Protein AF-A0A1A8H083-F1 (afdb_monomer)

pLDDT: mean 74.15, std 20.02, range [36.56, 98.06]

InterPro domains:
  IPR011598 Myc-type, basic helix-loop-helix (bHLH) domain [PF00010] (39-90)
  IPR011598 Myc-type, basic helix-loop-helix (bHLH) domain [PS50888] (37-89)
  IPR011598 Myc-type, basic helix-loop-helix (bHLH) domain [SM00353] (43-95)
  IPR036638 Helix-loop-helix DNA-binding domain superfamily [G3DSA:4.10.280.10] (38-101)
  IPR036638 Helix-loop-helix DNA-binding domain superfamily [SSF47459] (37-98)

Solvent-accessible surface area (backbone atoms only — not comparable to full-atom values): 6724 Å² total; per-residue (Å²): 131,87,79,69,76,70,81,76,65,94,78,78,73,81,73,82,88,73,94,73,93,73,95,77,89,83,86,83,74,84,79,69,84,63,63,60,64,60,51,52,54,49,50,52,51,52,51,52,53,51,52,53,50,52,52,54,52,55,54,48,56,74,74,37,93,66,77,84,75,70,85,69,80,42,73,69,57,53,54,54,49,42,56,52,48,53,53,52,50,52,54,49,51,54,52,50,53,61,57,71,76,105

Structure (mmCIF, N/CA/C/O backbone):
data_AF-A0A1A8H083-F1
#
_entry.id   AF-A0A1A8H083-F1
#
loop_
_atom_site.group_PDB
_atom_site.id
_atom_site.type_symbol
_atom_site.label_atom_id
_atom_site.label_alt_id
_atom_site.label_comp_id
_atom_site.label_asym_id
_atom_site.label_entity_id
_atom_site.label_seq_id
_atom_site.pdbx_PDB_ins_code
_atom_site.Cartn_x
_atom_site.Cartn_y
_atom_site.Cartn_z
_atom_site.occupancy
_atom_site.B_iso_or_equiv
_atom_site.auth_seq_id
_atom_site.auth_comp_id
_atom_site.auth_asym_id
_atom_site.auth_atom_id
_atom_site.pdbx_PDB_model_num
ATOM 1 N N . GLU A 1 1 ? 11.827 19.139 -35.550 1.00 47.62 1 GLU A N 1
ATOM 2 C CA . GLU A 1 1 ? 11.552 19.801 -34.253 1.00 47.62 1 GLU A CA 1
ATOM 3 C C . GLU A 1 1 ? 12.426 19.437 -33.043 1.00 47.62 1 GLU A C 1
ATOM 5 O O . GLU A 1 1 ? 12.517 20.260 -32.144 1.00 47.62 1 GLU A O 1
ATOM 10 N N . ARG A 1 2 ? 13.113 18.280 -32.953 1.00 50.84 2 ARG A N 1
ATOM 11 C CA . ARG A 1 2 ? 14.106 18.052 -31.866 1.00 50.84 2 ARG A CA 1
ATOM 12 C C . ARG A 1 2 ? 15.530 18.545 -32.173 1.00 50.84 2 ARG A C 1
ATOM 14 O O . ARG A 1 2 ? 16.346 18.587 -31.268 1.00 50.84 2 ARG A O 1
ATOM 21 N N . ARG A 1 3 ? 15.814 18.896 -33.433 1.00 54.28 3 ARG A N 1
ATOM 22 C CA . ARG A 1 3 ? 17.155 19.239 -33.943 1.00 54.28 3 ARG A CA 1
ATOM 23 C C . ARG A 1 3 ? 17.526 20.722 -33.790 1.00 54.28 3 ARG A C 1
ATOM 25 O O . ARG A 1 3 ? 18.702 21.041 -33.802 1.00 54.28 3 ARG A O 1
ATOM 32 N N . GLU A 1 4 ? 16.553 21.616 -33.630 1.00 45.38 4 GLU A N 1
ATOM 33 C CA . GLU A 1 4 ? 16.802 23.070 -33.662 1.00 45.38 4 GLU A CA 1
ATOM 34 C C . GLU A 1 4 ? 17.142 23.678 -32.295 1.00 45.38 4 GLU A C 1
ATOM 36 O O . GLU A 1 4 ? 17.714 24.757 -32.231 1.00 45.38 4 GLU A O 1
ATOM 41 N N . ARG A 1 5 ? 16.869 22.975 -31.187 1.00 57.00 5 ARG A N 1
ATOM 42 C CA . ARG A 1 5 ? 17.036 23.527 -29.828 1.00 57.00 5 ARG A CA 1
ATOM 43 C C . ARG A 1 5 ? 18.488 23.490 -29.307 1.00 57.00 5 ARG A C 1
ATOM 45 O O . ARG A 1 5 ? 18.755 23.970 -28.215 1.00 57.00 5 ARG A O 1
ATOM 52 N N . GLU A 1 6 ? 19.433 22.938 -30.069 1.00 47.44 6 GLU A N 1
ATOM 53 C CA . GLU A 1 6 ? 20.854 22.859 -29.674 1.00 47.44 6 GLU A CA 1
ATOM 54 C C . GLU A 1 6 ? 21.680 24.077 -30.128 1.00 47.44 6 GLU A C 1
ATOM 56 O O . GLU A 1 6 ? 22.807 24.254 -29.672 1.00 47.44 6 GLU A O 1
ATOM 61 N N . ALA A 1 7 ? 21.122 24.947 -30.978 1.00 54.50 7 ALA A N 1
ATOM 62 C CA . ALA A 1 7 ? 21.841 26.089 -31.549 1.00 54.50 7 ALA A CA 1
ATOM 63 C C . ALA A 1 7 ? 21.918 27.329 -30.629 1.00 54.50 7 ALA A C 1
ATOM 65 O O . ALA A 1 7 ? 22.628 28.275 -30.954 1.00 54.50 7 ALA A O 1
ATOM 66 N N . GLU A 1 8 ? 21.228 27.336 -29.481 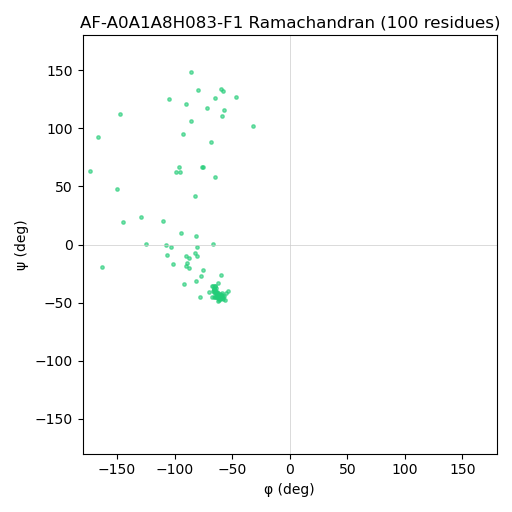1.00 54.50 8 GLU A N 1
ATOM 67 C CA . GLU A 1 8 ? 21.127 28.513 -28.593 1.00 54.50 8 GLU A CA 1
ATOM 68 C C . GLU A 1 8 ? 22.014 28.447 -27.337 1.00 54.50 8 GLU A C 1
ATOM 70 O O . GLU A 1 8 ? 22.070 29.395 -26.552 1.00 54.50 8 GLU A O 1
ATOM 75 N N . HIS A 1 9 ? 22.749 27.353 -27.120 1.00 50.25 9 HIS A N 1
ATOM 76 C CA . HIS A 1 9 ? 23.616 27.227 -25.949 1.00 50.25 9 HIS A CA 1
ATOM 77 C C . HIS A 1 9 ? 25.046 27.692 -26.258 1.00 50.25 9 HIS A C 1
ATOM 79 O O . HIS A 1 9 ? 25.890 26.931 -26.732 1.00 50.25 9 HIS A O 1
ATOM 85 N N . GLY A 1 10 ? 25.318 28.961 -25.935 1.00 58.19 10 GLY A N 1
ATOM 86 C CA . GLY A 1 10 ? 26.620 29.639 -26.010 1.00 58.19 10 GLY A CA 1
ATOM 87 C C . GLY A 1 10 ? 27.706 29.098 -25.068 1.00 58.19 10 GLY A C 1
ATOM 88 O O . GLY A 1 10 ? 28.255 29.846 -24.267 1.00 58.19 10 GLY A O 1
ATOM 89 N N . TYR A 1 11 ? 28.034 27.808 -25.176 1.00 51.34 11 TYR A N 1
ATOM 90 C CA . TYR A 1 11 ? 29.206 27.180 -24.543 1.00 51.34 11 TYR A CA 1
ATOM 91 C C . TYR A 1 11 ? 30.121 26.439 -25.532 1.00 51.34 11 TYR A C 1
ATOM 93 O O . TYR A 1 11 ? 31.152 25.906 -25.129 1.00 51.34 11 TYR A O 1
ATOM 101 N N . ALA A 1 12 ? 29.796 26.427 -26.827 1.00 49.97 12 ALA A N 1
ATOM 102 C CA . ALA A 1 12 ? 30.676 25.909 -27.872 1.00 49.97 12 ALA A CA 1
ATOM 103 C C . ALA A 1 12 ? 31.486 27.044 -28.521 1.00 49.97 12 ALA A C 1
ATOM 105 O O . ALA A 1 12 ? 31.360 27.309 -29.714 1.00 49.97 12 ALA A O 1
ATOM 106 N N . SER A 1 13 ? 32.333 27.725 -27.745 1.00 56.06 13 SER A N 1
ATOM 107 C CA . SER A 1 13 ? 33.427 28.488 -28.354 1.00 56.06 13 SER A CA 1
ATOM 108 C C . SER A 1 13 ? 34.452 27.491 -28.884 1.00 56.06 13 SER A C 1
ATOM 110 O O . SER A 1 13 ? 35.026 26.718 -28.115 1.00 56.06 13 SER A O 1
ATOM 112 N N . ALA A 1 14 ? 34.670 27.487 -30.198 1.00 58.31 14 ALA A N 1
ATOM 113 C CA . ALA A 1 14 ? 35.779 26.766 -30.804 1.00 58.31 14 ALA A CA 1
ATOM 114 C C . ALA A 1 14 ? 37.091 27.299 -30.206 1.00 58.31 14 ALA A C 1
ATOM 116 O O . ALA A 1 14 ? 37.459 28.454 -30.416 1.00 58.31 14 ALA A O 1
ATOM 117 N N . LEU A 1 15 ? 37.769 26.470 -29.409 1.00 59.06 15 LEU A N 1
ATOM 118 C CA . LEU A 1 15 ? 39.117 26.756 -28.926 1.00 59.06 15 LEU A CA 1
ATOM 119 C C . LEU A 1 15 ? 40.053 26.913 -30.137 1.00 59.06 15 LEU A C 1
ATOM 121 O O . LEU A 1 15 ? 39.994 26.076 -31.044 1.00 59.06 15 LEU A O 1
ATOM 125 N N . PRO A 1 16 ? 40.912 27.947 -30.175 1.00 48.84 16 PRO A N 1
ATOM 126 C CA . PRO A 1 16 ? 41.856 28.107 -31.265 1.00 48.84 16 PRO A CA 1
ATOM 127 C C . PRO A 1 16 ? 42.855 26.948 -31.235 1.00 48.84 16 PRO A C 1
ATOM 129 O O . PRO A 1 16 ? 43.477 26.652 -30.216 1.00 48.84 16 PRO A O 1
ATOM 132 N N . PHE A 1 17 ? 42.963 26.278 -32.376 1.00 42.38 17 PHE A N 1
ATOM 133 C CA . PHE A 1 17 ? 43.908 25.207 -32.649 1.00 42.38 17 PHE A CA 1
ATOM 134 C C . PHE A 1 17 ? 45.348 25.695 -32.421 1.00 42.38 17 PHE A C 1
ATOM 136 O O . PHE A 1 17 ? 45.823 26.573 -33.140 1.00 42.38 17 PHE A O 1
ATOM 143 N N . SER A 1 18 ? 46.050 25.122 -31.440 1.00 43.06 18 SER A N 1
ATOM 144 C CA . SER A 1 18 ? 47.508 25.211 -31.323 1.00 43.06 18 SER A CA 1
ATOM 145 C C . SER A 1 18 ? 48.130 23.871 -31.745 1.00 43.06 18 SER A C 1
ATOM 147 O O . SER A 1 18 ? 47.755 22.828 -31.203 1.00 43.06 18 SER A O 1
ATOM 149 N N . PRO A 1 19 ? 49.066 23.853 -32.713 1.00 49.81 19 PRO A N 1
ATOM 150 C CA . PRO A 1 19 ? 49.781 22.644 -33.077 1.00 49.81 19 PRO A CA 1
ATOM 151 C C . PRO A 1 19 ? 50.983 22.505 -32.140 1.00 49.81 19 PRO A C 1
ATOM 153 O O . PRO A 1 19 ? 51.959 23.244 -32.245 1.00 49.81 19 PRO A O 1
ATOM 156 N N . SER A 1 20 ? 50.911 21.577 -31.191 1.00 36.56 20 SER A N 1
ATOM 157 C CA . SER A 1 20 ? 52.110 21.087 -30.516 1.00 36.56 20 SER A CA 1
ATOM 158 C C . SER A 1 20 ? 51.922 19.624 -30.150 1.00 36.56 20 SER A C 1
ATOM 160 O O . SER A 1 20 ? 51.058 19.257 -29.351 1.00 36.56 20 SER A O 1
ATOM 162 N N . ASP A 1 21 ? 52.711 18.799 -30.825 1.00 49.00 21 ASP A N 1
ATOM 163 C CA . ASP A 1 21 ? 52.868 17.369 -30.643 1.00 49.00 21 ASP A CA 1
ATOM 164 C C . ASP A 1 21 ? 53.030 16.976 -29.176 1.00 49.00 21 ASP A C 1
ATOM 166 O O . ASP A 1 21 ? 53.927 17.457 -28.486 1.00 49.00 21 ASP A O 1
ATOM 170 N N . SER A 1 22 ? 52.197 16.042 -28.715 1.00 43.47 22 SER A N 1
ATOM 171 C CA . SER A 1 22 ? 52.524 15.107 -27.633 1.00 43.47 22 SER A CA 1
ATOM 172 C C . SER A 1 22 ? 51.486 13.988 -27.587 1.00 43.47 22 SER A C 1
ATOM 174 O O . SER A 1 22 ? 50.436 14.078 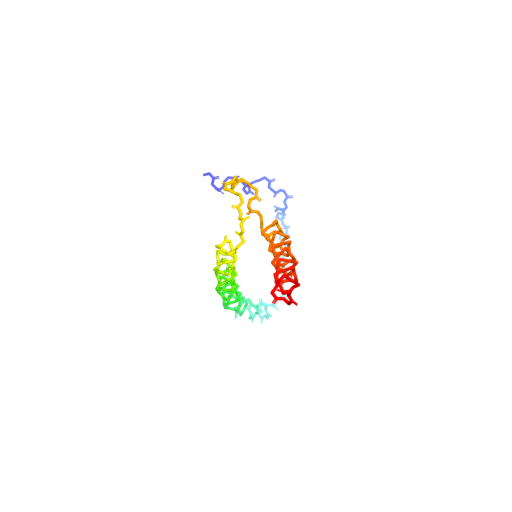-26.949 1.00 43.47 22 SER A O 1
ATOM 176 N N . ASP A 1 23 ? 51.825 12.916 -28.293 1.00 52.03 23 ASP A N 1
ATOM 177 C CA . ASP A 1 23 ? 51.371 11.546 -28.096 1.00 52.03 23 ASP A CA 1
ATOM 178 C C . ASP A 1 23 ? 51.090 11.206 -26.617 1.00 52.03 23 ASP A C 1
ATOM 180 O O . ASP A 1 23 ? 52.020 10.973 -25.855 1.00 52.03 23 ASP A O 1
ATOM 184 N N . LYS A 1 24 ? 49.812 11.181 -26.199 1.00 50.06 24 LYS A N 1
ATOM 185 C CA . LYS A 1 24 ? 49.304 10.432 -25.020 1.00 50.06 24 LYS A CA 1
ATOM 186 C C . LYS A 1 24 ? 47.847 10.005 -25.216 1.00 50.06 24 LYS A C 1
ATOM 188 O O . LYS A 1 24 ? 46.990 10.169 -24.346 1.00 50.06 24 LYS A O 1
ATOM 193 N N . GLY A 1 25 ? 47.540 9.434 -26.373 1.00 52.84 25 GLY A N 1
ATOM 194 C CA . GLY A 1 25 ? 46.210 8.927 -26.690 1.00 52.84 25 GLY A CA 1
ATOM 195 C C . GLY A 1 25 ? 46.046 7.428 -26.450 1.00 52.84 25 GLY A C 1
ATOM 196 O O . GLY A 1 25 ? 45.828 6.735 -27.425 1.00 52.84 25 GLY A O 1
ATOM 197 N N . SER A 1 26 ? 46.086 6.905 -25.210 1.00 55.56 26 SER A N 1
ATOM 198 C CA . SER A 1 26 ? 45.472 5.582 -24.911 1.00 55.56 26 SER A CA 1
ATOM 199 C C . SER A 1 26 ? 45.454 5.173 -23.422 1.00 55.56 26 SER A C 1
ATOM 201 O O . SER A 1 26 ? 46.047 4.165 -23.063 1.00 55.56 26 SER A O 1
ATOM 203 N N . LYS A 1 27 ? 44.769 5.885 -22.507 1.00 51.81 27 LYS A N 1
ATOM 204 C CA . LYS A 1 27 ? 44.390 5.296 -21.184 1.00 51.81 27 LYS A CA 1
ATOM 205 C C . LYS A 1 27 ? 43.036 5.755 -20.612 1.00 51.81 27 LYS A C 1
ATOM 207 O O . LYS A 1 27 ? 42.777 5.571 -19.427 1.00 51.81 27 LYS A O 1
ATOM 212 N N . GLN A 1 28 ? 42.119 6.302 -21.421 1.00 51.94 28 GLN A N 1
ATOM 213 C CA . GLN A 1 28 ? 40.810 6.768 -20.913 1.00 51.94 28 GLN A CA 1
ATOM 214 C C . GLN A 1 28 ? 39.584 6.247 -21.683 1.00 51.94 28 GLN A C 1
ATOM 216 O O . GLN A 1 28 ? 38.513 6.849 -21.629 1.00 51.94 28 GLN A O 1
ATOM 221 N N . LYS A 1 29 ? 39.694 5.106 -22.377 1.00 51.53 29 LYS A N 1
ATOM 222 C CA . LYS A 1 29 ? 38.529 4.451 -23.011 1.00 51.53 29 LYS A CA 1
ATOM 223 C C . LYS A 1 29 ? 38.042 3.172 -22.316 1.00 51.53 29 LYS A C 1
ATOM 225 O O . LYS A 1 29 ? 36.925 2.753 -22.583 1.00 51.53 29 LYS A O 1
ATOM 230 N N . SER A 1 30 ? 38.770 2.629 -21.335 1.00 50.38 30 SER A N 1
ATOM 231 C CA . SER A 1 30 ? 38.381 1.367 -20.671 1.00 50.38 30 SER A CA 1
ATOM 232 C C . SER A 1 30 ? 37.568 1.511 -19.372 1.00 50.38 30 SER A C 1
ATOM 234 O O . SER A 1 30 ? 37.369 0.528 -18.670 1.00 50.38 30 SER A O 1
ATOM 236 N N . ARG A 1 31 ? 37.083 2.712 -19.017 1.00 51.66 31 ARG A N 1
ATOM 237 C CA . ARG A 1 31 ? 36.207 2.904 -17.834 1.00 51.66 31 ARG A CA 1
ATOM 238 C C . ARG A 1 31 ? 34.741 3.197 -18.160 1.00 51.66 31 ARG A C 1
ATOM 240 O O . ARG A 1 31 ? 33.945 3.374 -17.247 1.00 51.66 31 ARG A O 1
ATOM 247 N N . ARG A 1 32 ? 34.362 3.259 -19.443 1.00 52.84 32 ARG A N 1
ATOM 248 C CA . ARG A 1 32 ? 32.976 3.578 -19.846 1.00 52.84 32 ARG A CA 1
ATOM 249 C C . ARG A 1 32 ? 32.150 2.351 -20.251 1.00 52.84 32 ARG A C 1
ATOM 251 O O . ARG A 1 32 ? 30.928 2.417 -20.216 1.00 52.84 32 ARG A O 1
ATOM 258 N N . ILE A 1 33 ? 32.796 1.222 -20.543 1.00 54.94 33 ILE A N 1
ATOM 259 C CA . ILE A 1 33 ? 32.151 -0.050 -20.904 1.00 54.94 33 ILE A CA 1
ATOM 260 C C . ILE A 1 33 ? 32.092 -0.953 -19.657 1.00 54.94 33 ILE A C 1
ATOM 262 O O . ILE A 1 33 ? 32.770 -1.960 -19.589 1.00 54.94 33 ILE A O 1
ATOM 266 N N . CYS A 1 34 ? 31.392 -0.540 -18.601 1.00 49.84 34 CYS A N 1
ATOM 267 C CA . CYS A 1 34 ? 31.081 -1.427 -17.455 1.00 49.84 34 CYS A CA 1
ATOM 268 C C . CYS A 1 34 ? 29.943 -0.875 -16.583 1.00 49.84 34 CYS A C 1
ATOM 270 O O . CYS A 1 34 ? 29.273 -1.618 -15.878 1.00 49.84 34 CYS A O 1
ATOM 272 N N . ALA A 1 35 ? 29.649 0.427 -16.668 1.00 55.34 35 ALA A N 1
ATOM 273 C CA . ALA A 1 35 ? 28.552 1.040 -15.917 1.00 55.34 35 ALA A CA 1
ATOM 274 C C . ALA A 1 35 ? 27.155 0.832 -16.549 1.00 55.34 35 ALA A C 1
ATOM 276 O O . ALA A 1 35 ? 26.152 1.164 -15.924 1.00 55.34 35 ALA A O 1
ATOM 277 N N . GLY A 1 36 ? 27.066 0.314 -17.782 1.00 58.00 36 GLY A N 1
ATOM 278 C CA . GLY A 1 36 ? 25.794 0.126 -18.500 1.00 58.00 36 GLY A CA 1
ATOM 279 C C . GLY A 1 36 ? 25.003 -1.105 -18.043 1.00 58.00 36 GLY A C 1
ATOM 280 O O . GLY A 1 36 ? 23.807 -0.998 -17.773 1.00 58.00 36 GLY A O 1
ATOM 281 N N . GLY A 1 37 ? 25.682 -2.247 -17.875 1.00 63.69 37 GLY A N 1
ATOM 282 C CA . GLY A 1 37 ? 25.061 -3.495 -17.413 1.00 63.69 37 GLY A CA 1
ATOM 283 C C . GLY A 1 37 ? 24.489 -3.354 -16.003 1.00 63.69 37 GLY A C 1
ATOM 284 O O . GLY A 1 37 ? 23.305 -3.599 -15.784 1.00 63.69 37 GLY A O 1
ATOM 285 N N . ASN A 1 38 ? 25.280 -2.816 -15.075 1.00 78.12 38 ASN A N 1
ATOM 286 C CA . ASN A 1 38 ? 24.892 -2.695 -13.668 1.00 78.12 38 ASN A CA 1
ATOM 287 C C . ASN A 1 38 ? 23.702 -1.745 -13.461 1.00 78.12 38 ASN A C 1
ATOM 289 O O . ASN A 1 38 ? 22.843 -2.009 -12.623 1.00 78.12 38 ASN A O 1
ATOM 293 N N . ARG A 1 39 ? 23.606 -0.662 -14.247 1.00 89.38 39 ARG A N 1
ATOM 294 C CA . ARG A 1 39 ? 22.464 0.268 -14.184 1.00 89.38 39 ARG A CA 1
ATOM 295 C C . ARG A 1 39 ? 21.182 -0.361 -14.723 1.00 89.38 39 ARG A C 1
ATOM 297 O O . ARG A 1 39 ? 20.124 -0.156 -14.137 1.00 89.38 39 ARG A O 1
ATOM 304 N N . SER A 1 40 ? 21.272 -1.122 -15.815 1.00 89.12 40 SER A N 1
ATOM 305 C CA . SER A 1 40 ? 20.111 -1.816 -16.386 1.00 89.12 40 SER A CA 1
ATOM 306 C C . SER A 1 40 ? 19.57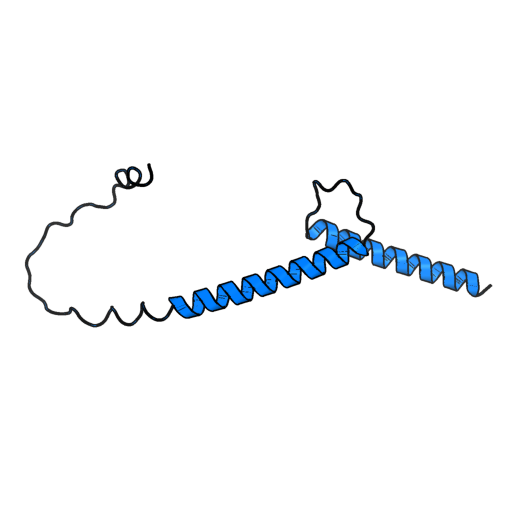4 -2.907 -15.453 1.00 89.12 40 SER A C 1
ATOM 308 O O . SER A 1 40 ? 18.380 -2.918 -15.165 1.00 89.12 40 SER A O 1
ATOM 310 N N . VAL A 1 41 ? 20.459 -3.732 -14.878 1.00 94.25 41 VAL A N 1
ATOM 311 C CA . VAL A 1 41 ? 20.100 -4.756 -13.883 1.00 94.25 41 VAL A CA 1
ATOM 312 C C . VAL A 1 41 ? 19.461 -4.115 -12.651 1.00 94.25 41 VAL A C 1
ATOM 314 O O . VAL A 1 41 ? 18.398 -4.548 -12.215 1.00 94.25 41 VAL A O 1
ATOM 317 N N . HIS A 1 42 ? 20.052 -3.038 -12.124 1.00 95.69 42 HIS A N 1
ATOM 318 C CA . HIS A 1 42 ? 19.481 -2.294 -11.000 1.00 95.69 42 HIS A CA 1
ATOM 319 C C . HIS A 1 42 ? 18.064 -1.775 -11.299 1.00 95.69 42 HIS A C 1
ATOM 321 O O . HIS A 1 42 ? 17.169 -1.893 -10.464 1.00 95.69 42 HIS A O 1
ATOM 327 N N . ASN A 1 43 ? 17.839 -1.210 -12.488 1.00 95.94 43 ASN A N 1
ATOM 328 C CA . ASN A 1 43 ? 16.529 -0.685 -12.874 1.00 95.94 43 ASN A CA 1
ATOM 329 C C . ASN A 1 43 ? 15.462 -1.780 -12.967 1.00 95.94 43 ASN A C 1
ATOM 331 O O . ASN A 1 43 ? 14.338 -1.555 -12.517 1.00 95.94 43 ASN A O 1
ATOM 335 N N . GLU A 1 44 ? 15.798 -2.950 -13.514 1.00 95.50 44 GLU A N 1
ATOM 336 C CA . GLU A 1 44 ? 14.863 -4.080 -13.571 1.00 95.50 44 GLU A CA 1
ATOM 337 C C . GLU A 1 44 ? 14.523 -4.607 -12.173 1.00 95.50 44 GLU A C 1
ATOM 339 O O . GLU A 1 44 ? 13.349 -4.840 -11.870 1.00 95.50 44 GLU A O 1
ATOM 344 N N . LEU A 1 45 ? 15.512 -4.702 -11.277 1.00 96.44 45 LEU A N 1
ATOM 345 C CA . LEU A 1 45 ? 15.270 -5.068 -9.879 1.00 96.44 45 LEU A CA 1
ATOM 346 C C . LEU A 1 45 ? 14.344 -4.061 -9.181 1.00 96.44 45 LEU A C 1
ATOM 348 O O . LEU A 1 45 ? 13.366 -4.458 -8.544 1.00 96.44 45 LEU A O 1
ATOM 352 N N . GLU A 1 46 ? 14.591 -2.760 -9.340 1.00 97.19 46 GLU A N 1
ATOM 353 C CA . GLU A 1 46 ? 13.753 -1.712 -8.744 1.00 97.19 46 GLU A CA 1
ATOM 354 C C . GLU A 1 46 ? 12.342 -1.689 -9.348 1.00 97.19 46 GLU A C 1
ATOM 356 O O . GLU A 1 46 ? 11.361 -1.457 -8.639 1.00 97.19 46 GLU A O 1
ATOM 361 N N . LYS A 1 47 ? 12.204 -1.972 -10.646 1.00 98.06 47 LYS A N 1
ATOM 362 C CA . LYS A 1 47 ? 10.903 -2.100 -11.311 1.00 98.06 47 LYS A CA 1
ATOM 363 C C . LYS A 1 47 ? 10.102 -3.265 -10.733 1.00 98.06 47 LYS A C 1
ATOM 365 O O . LYS A 1 47 ? 8.927 -3.078 -10.416 1.00 98.06 47 LYS A O 1
ATOM 370 N N . ASN A 1 48 ? 10.732 -4.424 -10.539 1.00 97.81 48 ASN A N 1
ATOM 371 C CA . ASN A 1 48 ? 10.098 -5.573 -9.892 1.00 97.81 48 ASN A CA 1
ATOM 372 C C . ASN A 1 48 ? 9.698 -5.233 -8.445 1.00 97.81 48 ASN A C 1
ATOM 374 O O . ASN A 1 48 ? 8.533 -5.378 -8.072 1.00 97.81 48 ASN A O 1
ATOM 378 N N . ARG A 1 49 ? 10.611 -4.640 -7.664 1.00 98.00 49 ARG A N 1
ATOM 379 C CA . ARG A 1 49 ? 10.330 -4.191 -6.291 1.00 98.00 49 ARG A CA 1
ATOM 380 C C . ARG A 1 49 ? 9.138 -3.229 -6.227 1.00 98.00 49 ARG A C 1
ATOM 382 O O . ARG A 1 49 ? 8.278 -3.352 -5.3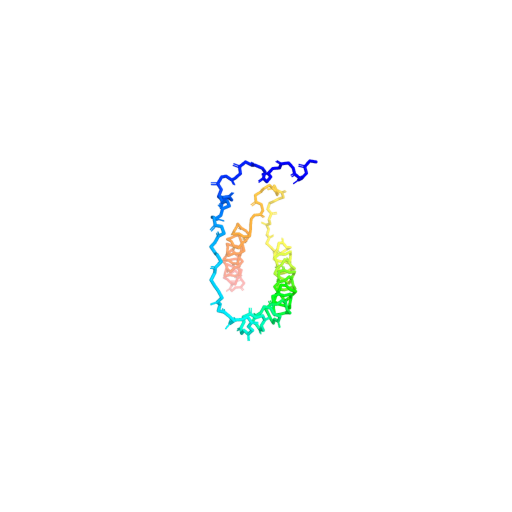56 1.00 98.00 49 ARG A O 1
ATOM 389 N N . ARG A 1 50 ? 9.041 -2.284 -7.169 1.00 97.56 50 ARG A N 1
ATOM 390 C CA . ARG A 1 50 ? 7.903 -1.352 -7.275 1.00 97.56 50 ARG A CA 1
ATOM 391 C C . ARG A 1 50 ? 6.601 -2.048 -7.660 1.00 97.56 50 ARG A C 1
ATOM 393 O O . ARG A 1 50 ? 5.552 -1.639 -7.167 1.00 97.56 50 ARG A O 1
ATOM 400 N N . ALA A 1 51 ? 6.643 -3.069 -8.513 1.00 97.94 51 ALA A N 1
ATOM 401 C CA . ALA A 1 51 ? 5.464 -3.864 -8.848 1.00 97.94 51 ALA A CA 1
ATOM 402 C C . ALA A 1 51 ? 4.931 -4.613 -7.615 1.00 97.94 51 ALA A C 1
ATOM 404 O O . ALA A 1 51 ? 3.740 -4.532 -7.323 1.00 97.94 51 ALA A O 1
ATOM 405 N N . GLN A 1 52 ? 5.816 -5.239 -6.833 1.00 97.94 52 GLN A N 1
ATOM 406 C CA . GLN A 1 52 ? 5.452 -5.893 -5.570 1.00 97.94 52 GLN A CA 1
ATOM 407 C C . GLN A 1 52 ? 4.855 -4.906 -4.561 1.00 97.94 52 GLN A C 1
ATOM 409 O O . GLN A 1 52 ? 3.820 -5.180 -3.958 1.00 97.94 52 GLN A O 1
ATOM 414 N N . LEU A 1 53 ? 5.457 -3.721 -4.412 1.00 96.94 53 LEU A N 1
ATOM 415 C CA . LEU A 1 53 ? 4.918 -2.678 -3.538 1.00 96.94 53 LEU A CA 1
ATOM 416 C C . LEU A 1 53 ? 3.492 -2.280 -3.943 1.00 96.94 53 LEU A C 1
ATOM 418 O O . LEU A 1 53 ? 2.620 -2.173 -3.085 1.00 96.94 53 LEU A O 1
ATOM 422 N N . ARG A 1 54 ? 3.240 -2.080 -5.241 1.00 95.00 54 ARG A N 1
ATOM 423 C CA . ARG A 1 54 ? 1.892 -1.768 -5.746 1.00 95.00 54 ARG A CA 1
ATOM 424 C C . ARG A 1 54 ? 0.903 -2.878 -5.412 1.00 95.00 54 ARG A C 1
ATOM 426 O O . ARG A 1 54 ? -0.173 -2.578 -4.907 1.00 95.00 54 ARG A O 1
ATOM 433 N N . HIS A 1 55 ? 1.300 -4.133 -5.606 1.00 96.44 55 HIS A N 1
ATOM 434 C CA . HIS A 1 55 ? 0.476 -5.286 -5.264 1.00 96.44 55 HIS A CA 1
ATOM 435 C C . HIS A 1 55 ? 0.086 -5.307 -3.776 1.00 96.44 55 HIS A C 1
ATOM 437 O O . HIS A 1 55 ? -1.091 -5.452 -3.451 1.00 96.44 55 HIS A O 1
ATOM 443 N N . TYR A 1 56 ? 1.035 -5.085 -2.862 1.00 95.56 56 TYR A N 1
ATOM 444 C CA . TYR A 1 56 ? 0.724 -5.020 -1.429 1.00 95.56 56 TYR A CA 1
ATOM 445 C C . TYR A 1 56 ? -0.189 -3.843 -1.068 1.00 95.56 56 TYR A C 1
ATOM 447 O O . TYR A 1 56 ? -1.086 -3.993 -0.239 1.00 95.56 56 TYR A O 1
ATOM 455 N N . LEU A 1 57 ? -0.014 -2.682 -1.705 1.00 94.06 57 LEU A N 1
ATOM 456 C CA . LEU A 1 57 ? -0.898 -1.534 -1.489 1.00 94.06 57 LEU A CA 1
ATOM 457 C C . LEU A 1 57 ? -2.322 -1.805 -1.992 1.00 94.06 57 LEU A C 1
ATOM 459 O O . LEU A 1 57 ? -3.284 -1.420 -1.331 1.00 94.06 57 LEU A O 1
ATOM 463 N N . GLU A 1 58 ? -2.479 -2.491 -3.122 1.00 91.75 58 GLU A N 1
ATOM 464 C CA . GLU A 1 58 ? -3.790 -2.913 -3.628 1.00 91.75 58 GLU A CA 1
ATOM 465 C C . GLU A 1 58 ? -4.479 -3.906 -2.693 1.00 91.75 58 GLU A C 1
ATOM 467 O O . GLU A 1 58 ? -5.677 -3.774 -2.445 1.00 91.75 58 GLU A O 1
ATOM 472 N N . GLN A 1 59 ? -3.738 -4.869 -2.138 1.00 93.94 59 GLN A N 1
ATOM 473 C CA . GLN A 1 59 ? -4.279 -5.772 -1.121 1.00 93.94 59 GLN A CA 1
ATOM 474 C C . GLN A 1 59 ? -4.726 -5.009 0.130 1.00 93.94 59 GLN A C 1
ATOM 476 O O . GLN A 1 59 ? -5.838 -5.222 0.612 1.00 93.94 59 GLN A O 1
ATOM 481 N N . LEU A 1 60 ? -3.908 -4.070 0.611 1.00 92.69 60 LEU A N 1
ATOM 482 C CA . LEU A 1 60 ? -4.243 -3.247 1.772 1.00 92.69 60 LEU A CA 1
ATOM 483 C C . LEU A 1 60 ? -5.533 -2.445 1.547 1.00 92.69 60 LEU A C 1
ATOM 485 O O . LEU A 1 60 ? -6.391 -2.396 2.425 1.00 92.69 60 LEU A O 1
ATOM 489 N N . LYS A 1 61 ? -5.724 -1.877 0.351 1.00 89.88 61 LYS A N 1
ATOM 490 C CA . LYS A 1 61 ? -6.951 -1.144 -0.010 1.00 89.88 61 LYS A CA 1
ATOM 491 C C . LYS A 1 61 ? -8.222 -1.988 0.069 1.00 89.88 61 LYS A C 1
ATOM 493 O O . LYS A 1 61 ? -9.286 -1.416 0.254 1.00 89.88 61 LYS A O 1
ATOM 498 N N . LYS A 1 62 ? -8.139 -3.312 -0.089 1.00 89.06 62 LYS A N 1
ATOM 499 C CA . LYS A 1 62 ? -9.307 -4.204 0.024 1.00 89.06 62 LYS A CA 1
ATOM 500 C C . LYS A 1 62 ? -9.719 -4.452 1.474 1.00 89.06 62 LYS A C 1
ATOM 502 O O . LYS A 1 62 ? -10.876 -4.764 1.720 1.00 89.06 62 LYS A O 1
ATOM 507 N N . GLN A 1 63 ? -8.774 -4.352 2.408 1.00 90.12 63 GLN A N 1
ATOM 508 C CA . GLN A 1 63 ? -9.013 -4.598 3.833 1.00 90.12 63 GLN A CA 1
ATOM 509 C C . GLN A 1 63 ? -9.389 -3.319 4.579 1.00 90.12 63 GLN A C 1
ATOM 511 O O . GLN A 1 63 ? -10.182 -3.350 5.513 1.00 90.12 63 GLN A O 1
ATOM 516 N N . VAL A 1 64 ? -8.823 -2.181 4.173 1.00 88.69 64 VAL A N 1
ATOM 517 C CA . VAL A 1 64 ? -9.140 -0.890 4.780 1.00 88.69 64 VAL A CA 1
ATOM 518 C C . VAL A 1 64 ? -10.467 -0.378 4.213 1.00 88.69 64 VAL A C 1
ATOM 520 O O . VAL A 1 64 ? -10.624 -0.357 2.994 1.00 88.69 64 VAL A O 1
ATOM 523 N N . PRO A 1 65 ? -11.406 0.105 5.044 1.00 80.38 65 PRO A N 1
ATOM 524 C CA . PRO A 1 65 ? -12.595 0.799 4.560 1.00 80.38 65 PRO A CA 1
ATOM 525 C C . PRO A 1 65 ? -12.188 2.152 3.956 1.00 80.38 65 PRO A C 1
ATOM 527 O O . PRO A 1 65 ? -12.103 3.169 4.645 1.00 80.38 65 PRO A O 1
ATOM 530 N N . VAL A 1 66 ? -11.865 2.151 2.663 1.00 69.50 66 VAL A N 1
ATOM 531 C CA . VAL A 1 66 ? -11.501 3.348 1.896 1.00 69.50 66 VAL A CA 1
ATOM 532 C C . VAL A 1 66 ? -12.766 3.950 1.290 1.00 69.50 66 VAL A C 1
ATOM 534 O O . VAL A 1 66 ? -13.444 3.296 0.501 1.00 69.50 66 VAL A O 1
ATOM 537 N N . SER A 1 67 ? -13.079 5.204 1.625 1.00 62.22 67 SER A N 1
ATOM 538 C CA . SER A 1 67 ? -14.132 5.964 0.944 1.00 62.22 67 SER A CA 1
ATOM 539 C C . SER A 1 67 ? -13.815 6.053 -0.555 1.00 62.22 67 SER A C 1
ATOM 541 O O . SER A 1 67 ? -12.689 6.375 -0.940 1.00 62.22 67 SER A O 1
ATOM 543 N N . SER A 1 68 ? -14.803 5.760 -1.400 1.00 58.81 68 SER A N 1
ATOM 544 C CA . SER A 1 68 ? -14.692 5.665 -2.863 1.00 58.81 68 SER A CA 1
ATOM 545 C C . SER A 1 68 ? -14.383 6.985 -3.585 1.00 58.81 68 SER A C 1
ATOM 547 O O . SER A 1 68 ? -14.217 6.978 -4.803 1.00 58.81 68 SER A O 1
ATOM 549 N N . ASP A 1 69 ? -14.232 8.102 -2.866 1.00 57.19 69 ASP A N 1
ATOM 550 C CA . ASP A 1 69 ? -13.859 9.415 -3.410 1.00 57.19 69 ASP A CA 1
ATOM 551 C C . ASP A 1 69 ? -12.357 9.467 -3.740 1.00 57.19 69 ASP A C 1
ATOM 553 O O . ASP A 1 69 ? -11.525 10.132 -3.113 1.00 57.19 69 ASP A O 1
ATOM 557 N N . SER A 1 70 ? -11.982 8.670 -4.736 1.00 55.56 70 SER A N 1
ATOM 558 C CA . SER A 1 70 ? -10.609 8.297 -5.063 1.00 55.56 70 SER A CA 1
ATOM 559 C C . SER A 1 70 ? -9.862 9.348 -5.900 1.00 55.56 70 SER A C 1
ATOM 561 O O . SER A 1 70 ? -9.097 8.990 -6.794 1.00 55.56 70 SER A O 1
ATOM 563 N N . SER A 1 71 ? -10.013 10.642 -5.596 1.00 57.50 71 SER A N 1
ATOM 564 C CA . SER A 1 71 ? -9.094 11.683 -6.099 1.00 57.50 71 SER A CA 1
ATOM 565 C C . SER A 1 71 ? -7.903 11.925 -5.157 1.00 57.50 71 SER A C 1
ATOM 567 O O . SER A 1 71 ? -6.867 12.434 -5.576 1.00 57.50 71 SER A O 1
ATOM 569 N N . ARG A 1 72 ? -8.002 11.498 -3.887 1.00 65.00 72 ARG A N 1
ATOM 570 C CA . ARG A 1 72 ? -6.984 11.684 -2.829 1.00 65.00 72 ARG A CA 1
ATOM 571 C C . ARG A 1 72 ? -6.274 10.397 -2.397 1.00 65.00 72 ARG A C 1
ATOM 573 O O . ARG A 1 72 ? -5.697 10.350 -1.312 1.00 65.00 72 ARG A O 1
ATOM 580 N N . ASN A 1 73 ? -6.300 9.351 -3.222 1.00 73.94 73 ASN A N 1
ATOM 581 C CA . ASN A 1 73 ? -5.786 8.020 -2.876 1.00 73.94 73 ASN A CA 1
ATOM 582 C C . ASN A 1 73 ? -4.239 7.971 -2.896 1.00 73.94 73 ASN A C 1
ATOM 584 O O . ASN A 1 73 ? -3.615 7.343 -3.749 1.00 73.94 73 ASN A O 1
ATOM 588 N N . THR A 1 74 ? -3.609 8.691 -1.967 1.00 89.12 74 THR A N 1
ATOM 589 C CA . THR A 1 74 ? -2.152 8.713 -1.772 1.00 89.12 74 THR A CA 1
ATOM 590 C C . THR A 1 74 ? -1.719 7.566 -0.859 1.00 89.12 74 THR A C 1
ATOM 592 O O . THR A 1 74 ? -2.436 7.218 0.085 1.00 89.12 74 THR A O 1
ATOM 595 N N . THR A 1 75 ? -0.512 7.025 -1.058 1.00 90.38 75 THR A N 1
ATOM 596 C CA . THR A 1 75 ? 0.043 5.961 -0.197 1.00 90.38 75 THR A CA 1
ATOM 597 C C . THR A 1 75 ? 0.022 6.350 1.283 1.00 90.38 75 THR A C 1
ATOM 599 O O . THR A 1 75 ? -0.343 5.544 2.131 1.00 90.38 75 THR A O 1
ATOM 602 N N . LEU A 1 76 ? 0.340 7.608 1.603 1.00 92.06 76 LEU A N 1
ATOM 603 C CA . LEU A 1 76 ? 0.335 8.103 2.980 1.00 92.06 76 LEU A CA 1
ATOM 604 C C . LEU A 1 76 ? -1.063 8.059 3.614 1.00 92.06 76 LEU A C 1
ATOM 606 O O . LEU A 1 76 ? -1.199 7.639 4.762 1.00 92.06 76 LEU A O 1
ATOM 610 N N . SER A 1 77 ? -2.096 8.485 2.880 1.00 90.12 77 SER A N 1
ATOM 611 C CA . SER A 1 77 ? -3.476 8.458 3.383 1.00 90.12 77 SER A CA 1
ATOM 612 C C . SER A 1 77 ? -3.954 7.036 3.681 1.00 90.12 77 SER A C 1
ATOM 614 O O . SER A 1 77 ? -4.519 6.805 4.749 1.00 90.12 77 SER A O 1
ATOM 616 N N . LEU A 1 78 ? -3.626 6.076 2.809 1.00 91.00 78 LEU A N 1
ATOM 617 C CA . LEU A 1 78 ? -3.957 4.665 2.995 1.00 91.00 78 LEU A CA 1
ATOM 618 C C . LEU A 1 78 ? -3.295 4.087 4.252 1.00 91.00 78 LEU A C 1
ATOM 620 O O . LEU A 1 78 ? -3.960 3.434 5.051 1.00 91.00 78 LEU A O 1
ATOM 624 N N . LEU A 1 79 ? -2.004 4.363 4.460 1.00 93.31 79 LEU A N 1
ATOM 625 C CA . LEU A 1 79 ? -1.276 3.878 5.637 1.00 93.31 79 LEU A CA 1
ATOM 626 C C . LEU A 1 79 ? -1.850 4.451 6.941 1.00 93.31 79 LEU A C 1
ATOM 628 O O . LEU A 1 79 ? -2.016 3.718 7.915 1.00 93.31 79 LEU A O 1
ATOM 632 N N . ARG A 1 80 ? -2.214 5.741 6.957 1.00 92.12 80 ARG A N 1
ATOM 633 C CA . ARG A 1 80 ? -2.872 6.369 8.116 1.00 92.12 80 ARG A CA 1
ATOM 634 C C . ARG A 1 80 ? -4.241 5.746 8.398 1.00 92.12 80 ARG A C 1
ATOM 636 O O . ARG A 1 80 ? -4.553 5.462 9.551 1.00 92.12 80 ARG A O 1
ATOM 643 N N . GLN A 1 81 ? -5.046 5.503 7.364 1.00 90.88 81 GLN A N 1
ATOM 644 C CA . GLN A 1 81 ? -6.350 4.852 7.515 1.00 90.88 81 GLN A CA 1
ATOM 645 C C . GLN A 1 81 ? -6.222 3.405 7.999 1.00 90.88 81 GLN A C 1
ATOM 647 O O . GLN A 1 81 ? -6.983 3.002 8.873 1.00 90.88 81 GLN A O 1
ATOM 652 N N . ALA A 1 82 ? -5.233 2.653 7.509 1.00 93.62 82 ALA A N 1
ATOM 653 C CA . ALA A 1 82 ? -4.946 1.302 7.984 1.00 93.62 82 ALA A CA 1
ATOM 654 C C . ALA A 1 82 ? -4.627 1.281 9.486 1.00 93.62 82 ALA A C 1
ATOM 656 O O . ALA A 1 82 ? -5.206 0.494 10.230 1.00 93.62 82 ALA A O 1
ATOM 657 N N . GLN A 1 83 ? -3.770 2.197 9.955 1.00 94.12 83 GLN A N 1
ATOM 658 C CA . GLN A 1 83 ? -3.450 2.323 11.381 1.00 94.12 83 GLN A CA 1
ATOM 659 C C . GLN A 1 83 ? -4.689 2.630 12.230 1.00 94.12 83 GLN A C 1
ATOM 661 O O . GLN A 1 83 ? -4.873 2.040 13.293 1.00 94.12 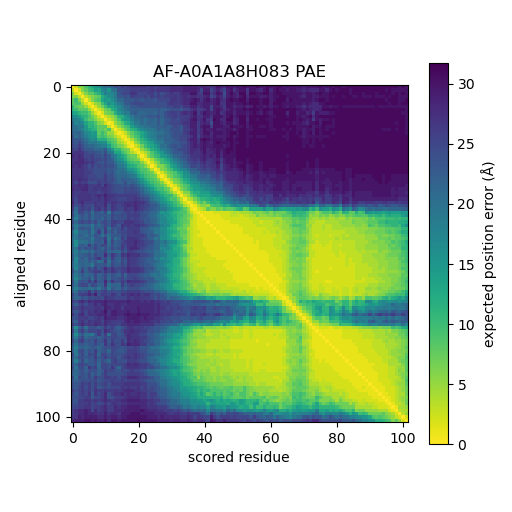83 GLN A O 1
ATOM 666 N N . LEU A 1 84 ? -5.549 3.542 11.768 1.00 93.56 84 LEU A N 1
ATOM 667 C CA . LEU A 1 84 ? -6.801 3.861 12.459 1.00 93.56 84 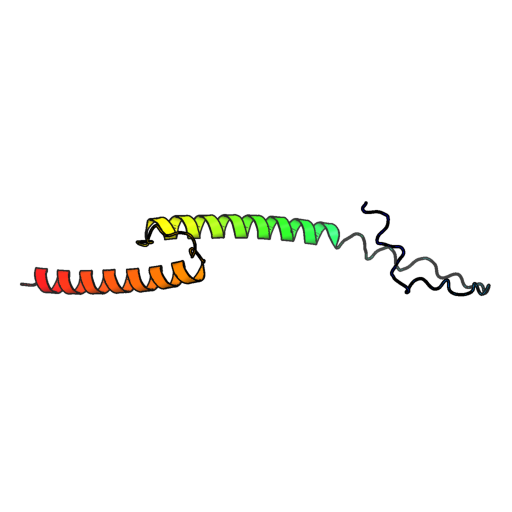LEU A CA 1
ATOM 668 C C . LEU A 1 84 ? -7.774 2.679 12.462 1.00 93.56 84 LEU A C 1
ATOM 670 O O . LEU A 1 84 ? -8.462 2.460 13.457 1.00 93.56 84 LEU A O 1
ATOM 674 N N . HIS A 1 85 ? -7.837 1.921 11.368 1.00 93.88 85 HIS A N 1
ATOM 675 C CA . HIS A 1 85 ? -8.705 0.756 11.261 1.00 93.88 85 HIS A CA 1
ATOM 676 C C . HIS A 1 85 ? -8.296 -0.343 12.246 1.00 93.88 85 HIS A C 1
ATOM 678 O O . HIS A 1 85 ? -9.153 -0.834 12.972 1.00 93.88 85 HIS A O 1
ATOM 684 N N . ILE A 1 86 ? -6.996 -0.643 12.353 1.00 95.25 86 ILE A N 1
ATOM 685 C CA . ILE A 1 86 ? -6.468 -1.606 13.334 1.00 95.25 86 ILE A CA 1
ATOM 686 C C . ILE A 1 86 ? -6.866 -1.201 14.757 1.00 95.25 86 ILE A C 1
ATOM 688 O O . ILE A 1 86 ? -7.402 -2.023 15.493 1.00 95.25 86 ILE A O 1
ATOM 692 N N . LYS A 1 87 ? -6.677 0.074 15.128 1.00 95.44 87 LYS A N 1
ATOM 693 C CA . LYS A 1 87 ? -7.064 0.571 16.460 1.00 95.44 87 LYS A CA 1
ATOM 694 C C . LYS A 1 87 ? -8.555 0.380 16.741 1.00 95.44 87 LYS A C 1
ATOM 696 O O . LYS A 1 87 ? -8.921 -0.077 17.816 1.00 95.44 87 LYS A O 1
ATOM 701 N N . LYS A 1 88 ? -9.417 0.685 15.765 1.00 94.06 88 LYS A N 1
ATOM 702 C CA . LYS A 1 88 ? -10.868 0.489 15.907 1.00 94.06 88 LYS A CA 1
ATOM 703 C C . LYS A 1 88 ? -11.248 -0.978 16.096 1.00 94.06 88 LYS A C 1
ATOM 705 O O . LYS A 1 88 ? -12.109 -1.255 16.922 1.00 94.06 88 LYS A O 1
ATOM 710 N N . LEU A 1 89 ? -10.630 -1.891 15.344 1.00 93.69 89 LEU A N 1
ATOM 711 C CA . LEU A 1 89 ? -10.880 -3.327 15.489 1.00 93.69 89 LEU A CA 1
ATOM 712 C C . LEU A 1 89 ? -10.471 -3.818 16.884 1.00 93.69 89 LEU A C 1
ATOM 714 O O . LEU A 1 89 ? -11.251 -4.494 17.539 1.00 93.69 89 LEU A O 1
ATOM 718 N N . GLN A 1 90 ? -9.311 -3.386 17.383 1.00 94.94 90 GLN A N 1
ATOM 719 C CA . GLN A 1 90 ? -8.845 -3.732 18.731 1.00 94.94 90 GLN A CA 1
ATOM 720 C C . GLN A 1 90 ? -9.809 -3.259 19.829 1.00 94.94 90 GLN A C 1
ATOM 722 O O . GLN A 1 90 ? -10.126 -4.019 20.740 1.00 94.94 90 GLN A O 1
ATOM 727 N N . GLU A 1 91 ? -10.317 -2.026 19.735 1.00 93.31 91 GLU A N 1
ATOM 728 C CA . GLU A 1 91 ? -11.318 -1.515 20.684 1.00 93.31 91 GLU A CA 1
ATOM 729 C C . GLU A 1 91 ? -12.646 -2.284 20.611 1.00 93.31 91 GLU A C 1
ATOM 731 O O . GLU A 1 91 ? -13.325 -2.455 21.625 1.00 93.31 91 GLU A O 1
ATOM 736 N N . GLN A 1 92 ? -13.051 -2.715 19.413 1.00 91.25 92 GLN A N 1
ATOM 737 C CA . GLN A 1 92 ? -14.257 -3.520 19.226 1.00 91.25 92 GLN A CA 1
ATOM 738 C C . GLN A 1 92 ? -14.101 -4.908 19.843 1.00 91.25 92 GLN A C 1
ATOM 740 O O . GLN A 1 92 ? -15.002 -5.333 20.565 1.00 91.25 92 GLN A O 1
ATOM 745 N N . ASP A 1 93 ? -12.962 -5.562 19.623 1.00 91.75 93 ASP A N 1
ATOM 746 C CA . ASP A 1 93 ? -12.650 -6.855 20.230 1.00 91.75 93 ASP A CA 1
ATOM 747 C C . ASP A 1 93 ? -12.634 -6.748 21.761 1.00 91.75 93 ASP A C 1
ATOM 749 O O . ASP A 1 93 ? -13.280 -7.542 22.440 1.00 91.75 93 ASP A O 1
ATOM 753 N N . GLU A 1 94 ? -12.008 -5.709 22.325 1.00 92.50 94 GLU A N 1
ATOM 754 C CA . GLU A 1 94 ? -11.992 -5.486 23.776 1.00 92.50 94 GLU A CA 1
ATOM 755 C C . GLU A 1 94 ? -13.406 -5.305 24.356 1.00 92.50 94 GLU A C 1
ATOM 757 O O . GLU A 1 94 ? -13.734 -5.853 25.412 1.00 92.50 94 GLU A O 1
ATOM 762 N N . ARG A 1 95 ? -14.275 -4.545 23.675 1.00 88.88 95 ARG A N 1
ATOM 763 C CA . ARG A 1 95 ? -15.678 -4.382 24.094 1.00 88.88 95 ARG A CA 1
ATOM 764 C C . ARG A 1 95 ? -16.463 -5.683 23.968 1.00 88.88 95 ARG A C 1
ATOM 766 O O . ARG A 1 95 ? -17.277 -5.972 24.841 1.00 88.88 95 ARG A O 1
ATOM 773 N N . ALA A 1 96 ? -16.236 -6.452 22.906 1.00 86.44 96 ALA A N 1
ATOM 774 C CA . ALA A 1 96 ? -16.897 -7.732 22.693 1.00 86.44 96 ALA A CA 1
ATOM 775 C C . ALA A 1 96 ? -16.502 -8.754 23.768 1.00 86.44 96 ALA A C 1
ATOM 777 O O . ALA A 1 96 ? -17.374 -9.439 24.294 1.00 86.44 96 ALA A O 1
ATOM 778 N N . GLU A 1 97 ? -15.228 -8.814 24.154 1.00 84.75 97 GLU A N 1
ATOM 779 C CA . GLU A 1 97 ? -14.762 -9.688 25.237 1.00 84.75 97 GLU A CA 1
ATOM 780 C C . GLU A 1 97 ? -15.344 -9.277 26.598 1.00 84.75 97 GLU A C 1
ATOM 782 O O . GLU A 1 97 ? -15.796 -10.133 27.357 1.00 84.75 97 GLU A O 1
ATOM 787 N N . LYS A 1 98 ? -15.460 -7.970 26.880 1.00 82.00 98 LYS A N 1
ATOM 788 C CA . LYS A 1 98 ? -16.152 -7.475 28.089 1.00 82.00 98 LYS A CA 1
ATOM 789 C C . LYS A 1 98 ? -17.637 -7.850 28.130 1.00 82.00 98 LYS A C 1
ATOM 791 O O . LYS A 1 98 ? -18.172 -8.059 29.211 1.00 82.00 98 LYS A O 1
ATOM 796 N N . LEU A 1 99 ? -18.298 -7.924 26.973 1.00 74.06 99 LEU A N 1
ATOM 797 C CA . LEU A 1 99 ? -19.711 -8.303 26.864 1.00 74.06 99 LEU A CA 1
ATOM 798 C C . LEU A 1 99 ? -19.931 -9.821 26.908 1.00 74.06 99 LEU A C 1
ATOM 800 O O . LEU A 1 99 ? -20.963 -10.254 27.399 1.00 74.06 99 LEU A O 1
ATOM 804 N N . LYS A 1 100 ? -18.984 -10.627 26.413 1.00 68.75 100 LYS A N 1
ATOM 805 C CA . LYS A 1 100 ? -19.036 -12.100 26.498 1.00 68.75 100 LYS A CA 1
ATOM 806 C C . LYS A 1 100 ? -18.712 -12.637 27.894 1.00 68.75 100 LYS A C 1
ATOM 808 O O . LYS A 1 100 ? -19.051 -13.775 28.193 1.00 68.75 100 LYS A O 1
ATOM 813 N N . GLY A 1 101 ? -18.020 -11.848 28.714 1.00 59.84 101 GLY A N 1
ATOM 814 C CA . GLY A 1 101 ? -17.698 -12.181 30.102 1.00 59.84 101 GLY A CA 1
ATOM 815 C C . GLY A 1 101 ? -18.820 -11.909 31.112 1.00 59.84 101 GLY A C 1
ATOM 816 O O . GLY A 1 101 ? -18.557 -12.017 32.308 1.00 59.84 101 GLY A O 1
ATOM 817 N N . HIS A 1 102 ? -20.023 -11.538 30.655 1.00 48.22 102 HIS A N 1
ATOM 818 C CA . HIS A 1 102 ? -21.207 -11.265 31.475 1.00 48.22 102 HIS A CA 1
ATOM 819 C C . HIS A 1 102 ? -22.341 -12.252 31.198 1.00 48.22 102 HIS A C 1
ATOM 821 O O . HIS A 1 102 ? -22.603 -12.534 30.007 1.00 48.22 102 HIS A O 1
#

Mean predicted aligned error: 16.83 Å

Nearest PDB structures (foldseek):
  8j9a-assembly1_A  TM=3.119E-01  e=1.239E+00  Homo sapiens

Sequence (102 aa):
ERREREAEHGYASALPFSPSDSDKGSKQKSRRICAGGNRSVHNELEKNRRAQLRHYLEQLKKQVPVSSDSSRNTTLSLLRQAQLHIKKLQEQDERAEKLKGH

Radius of gyration: 30.22 Å; Cα contacts (8 Å, |Δi|>4): 13; chains: 1; bounding box: 74×42×66 Å

Foldseek 3Di:
DVPPPVPPDPPPDPDDDDDDDDDDPDDPPPPPPPVPVVVVVVVVVVVVVVVVVVVVLVVLPVVFPDDPPPPPPDPVVSVVSSVVVVVVVVVVVVVVVVVVVD

Organism: NCBI:txid1143690

Secondary structure (DSSP, 8-state):
--SSTTTT-TT--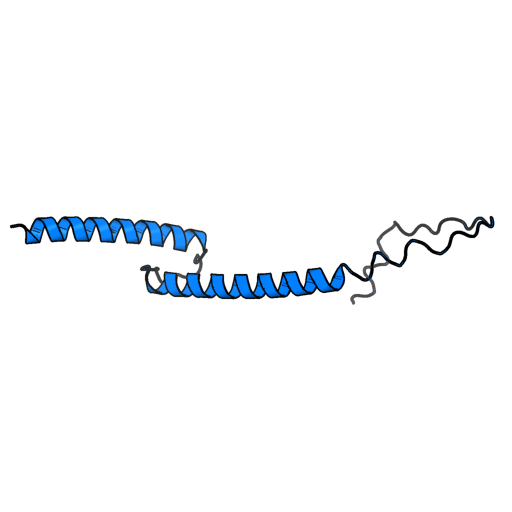------------SSSSTTSSSHHHHHHHHHHHHHHHHHHHHHHHHHHHHHS---S-TTS--HHHHHHHHHHHHHHHHHHHHHHHHHHT-

=== Feature glossary ===
Each block in this record encodes a different view of the same protein. In brief:

Predicted aligned error. PAE(i, j) answers: if I align the predicted and true structures on residue i, how far off (in Å) do I expect residue j to be? A block-diagonal PAE matrix with low values on the blocks and high values off-diagonal is the signature of a multi-domain protein with confidently predicted domains but uncertain inter-domain orientation.

Contact-map, Ramachandran, and PAE plots. Plot images: a contact map (which residues are close in 3D, as an N×N binary image), a Ramachandran scatter (backbone torsion angles, revealing secondary-structure composition at a glance), and — for AlphaFold structures — a PAE heatmap (pairwise prediction confidence).

Backbone torsions (φ/ψ). φ (phi) and ψ (psi) are the two rotatable backbone dihedrals per residue: φ is the C(i-1)–N–Cα–C torsion, ψ is the N–Cα–C–N(i+1) torsion, both in degrees on (−180°, 180°]. α-helical residues cluster near (−60°, −45°); β-strand residues near (−120°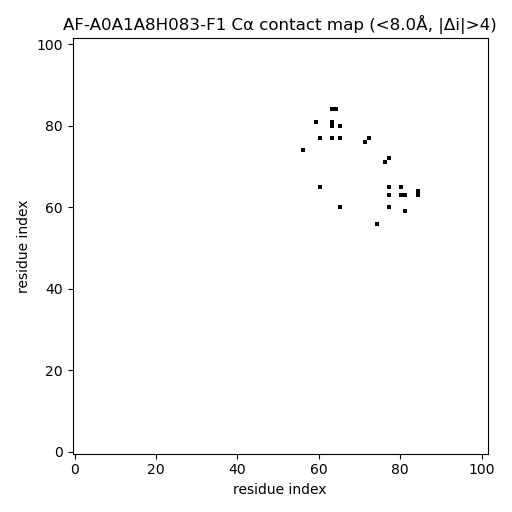, +130°). A Ramachandran plot is simply a scatter of (φ, ψ) for every residue.

Foldseek 3Di. A 3Di character summarizes, for each residue, the relative orientation of the Cα frame of its nearest spatial neighbor. Because it encodes fold topology rather than chemistry, 3Di alignments detect remote structural similarity that sequence alignment misses.

Radius of gyration, Cα contacts, bounding box. Three whole-structure scalars: the radius of gyration (RMS distance of Cα from centroid, in Å), the count of Cα–Cα contacts (pairs closer than 8 Å and separated by more than four residues in sequence — i.e. tertiary, not local, contacts), and the bounding-box dimensions. Together they distinguish compact globular folds from extended fibres or disordered chains.

Sequence. Sequence gives the chain of amino acids in standard one-letter code (A=alanine, C=cysteine, …, Y=tyrosine), read N→C. It is the only feature that is directly encoded by the gene; all structural features are derived from the folded form of this sequence.

mmCIF coordinates. Atomic coordinates in PDBx/mmCIF format — the same representation the Protein Data Bank distributes. Each line of the _atom_site loop places one backbone atom in Cartesian space (units: ångströms, origin: arbitrary).

Secondary structure (3-state, P-SEA). Three-state secondary structure (P-SEA) collapses the eight DSSP classes into helix (a), strand (b), and coil (c). P-SEA assigns these from Cα geometry alone — distances and angles — without requiring backbone oxygens, so it works on any Cα trace.

InterPro / GO / CATH / organism. Functional annotations link the protein to curated databases. InterPro entries identify conserved domains and families by matching the sequence against member-database signatures (Pfam, PROSITE, CDD, …). Gene Ontology (GO) terms describe molecular function, biological process, and cellular component in a controlled vocabulary. CATH places the structure in a hierarchical fold classification (Class/Architecture/Topology/Homologous-superfamily). The organism is the source species.

B-factor. B-factor (Debye–Waller factor) reflects atomic displacement in the crystal lattice. It is an experimental observable (units Å²), not a prediction; low values mean the atom is pinned down, high values mean it moves or is heterogeneous across the crystal.

Rendered structure images. Structure images are PyMOL renders from six orthogonal camera directions. Cartoon representation draws helices as coils and strands as arrows; sticks shows the backbone as bonds; surface shows the solvent-excluded envelope. Rainbow coloring maps sequence position to hue (blue→red, N→C); chain coloring assigns a distinct color per polypeptide.

Solvent-accessible surface area. Solvent-accessible surface area (SASA) is the area in Å² traced out by the centre of a 1.4 Å probe sphere (a water molecule) rolled over the protein's van der Waals surface (Shrake–Rupley / Lee–Richards construction). Buried residues have near-zero SASA; fully exposed residues can exceed 200 Å². The total SASA scales roughly with the number of surface residues.

Secondary structure (8-state, DSSP). The SS8 string is DSSP's per-residu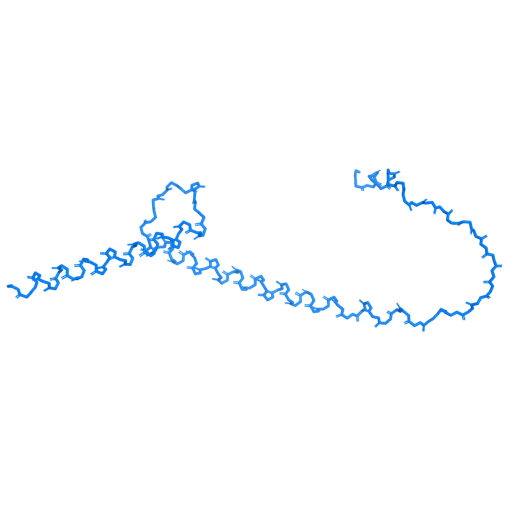e secondary-structure call. α-helix (H) means an i→i+4 H-bond ladder; β-strand (E) means the residue participates in a β-sheet; 3₁₀ (G) and π (I) are tighter and wider helices; T/S are turns/bends; '-' is loop.

pLDDT. For AlphaFold models, the B-factor field carries pLDDT — the model's own estimate of local accuracy on a 0–100 scale. Regions with pLDDT<50 should be treated as essentially unmodeled; they often correspond to intrinsically disordered segments.

Nearest PDB structures. Nearest PDB neighbors are the top structural matches found by Foldseek when searching this structure against the entire Protein Data Bank. Each hit reports a TM-score (0 to 1; >0.5 almost always implies the same fold) and an E-value. These are *structural* homologs — they may share no detectable sequence similarity.